Protein AF-A0A4Y9L121-F1 (afdb_monomer_lite)

Secondary structure (DSSP, 8-state):
---------------------SS-----HHHHHHHHHHHHHH---HHHHHHHTT--HHHHHHHHHHHHHTT-

Sequence (72 aa):
MDTVHSAIAEPVRRLEVFTGAGRRRKWSDDDKARIVAEIVASGDSVCSVARRHGLSPQQLFGWRRQLRE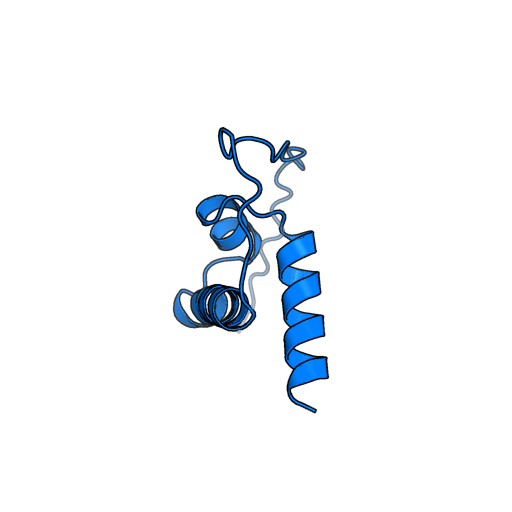AAG

Foldseek 3Di:
DDDDPPPDPDPPPPDPQDDPPDDDDDADLVNLVVLLVCCVVVVDDLCVSCVVVSHDSVVNVVSVVVNVVVVD

Radius of gyration: 14.45 Å; chains: 1; bounding box: 32×42×33 Å

InterPro domains:
  IPR002514 Transposase IS3/IS911family [PF01527] (22-69)
  IPR010921 Trp repressor/replication initiator [SSF48295] (20-70)
  IPR036388 Winged helix-like DNA-binding domain superfamily [G3DSA:1.10.10.10] (18-72)

Structure (mmCIF, N/CA/C/O backbone):
data_AF-A0A4Y9L121-F1
#
_entry.id   AF-A0A4Y9L121-F1
#
loop_
_atom_site.group_PDB
_atom_site.id
_atom_site.type_symbol
_atom_site.label_atom_id
_atom_site.label_alt_id
_atom_site.label_comp_id
_atom_site.label_asym_id
_atom_site.label_entity_id
_atom_site.label_seq_id
_atom_site.pdbx_PDB_ins_code
_atom_site.Cartn_x
_atom_site.Cartn_y
_atom_site.Cartn_z
_atom_site.occupancy
_atom_site.B_iso_or_equiv
_atom_site.auth_seq_id
_atom_site.auth_comp_id
_atom_site.auth_asym_id
_atom_site.auth_atom_id
_atom_site.pdbx_PDB_model_num
ATOM 1 N N . MET A 1 1 ? 13.267 -26.352 5.322 1.00 46.19 1 MET A N 1
ATOM 2 C CA . MET A 1 1 ? 14.457 -25.599 5.762 1.00 46.19 1 MET A CA 1
ATOM 3 C C . MET A 1 1 ? 15.380 -25.614 4.559 1.00 46.19 1 MET A C 1
ATOM 5 O O . MET A 1 1 ? 15.642 -26.696 4.070 1.00 46.19 1 MET A O 1
ATOM 9 N N . ASP A 1 2 ? 15.672 -24.512 3.878 1.00 29.34 2 ASP A N 1
ATOM 10 C CA . ASP A 1 2 ? 15.961 -23.191 4.417 1.00 29.34 2 ASP A CA 1
ATOM 11 C C . ASP A 1 2 ? 15.594 -22.063 3.447 1.00 29.34 2 ASP A C 1
ATOM 13 O O . ASP A 1 2 ? 15.634 -22.180 2.225 1.00 29.34 2 ASP A O 1
ATOM 17 N N . THR A 1 3 ? 15.208 -20.961 4.068 1.00 50.00 3 THR A N 1
ATOM 18 C CA . THR A 1 3 ? 15.026 -19.615 3.549 1.00 50.00 3 THR A CA 1
ATOM 19 C C . THR A 1 3 ? 16.124 -19.188 2.568 1.00 50.00 3 THR A C 1
ATOM 21 O O . THR A 1 3 ? 17.280 -19.064 2.962 1.00 50.00 3 THR A O 1
ATOM 24 N N . VAL A 1 4 ? 15.757 -18.812 1.340 1.00 44.28 4 VAL A N 1
ATOM 25 C CA . VAL A 1 4 ? 16.625 -17.997 0.474 1.00 44.28 4 VAL A CA 1
ATOM 26 C C . VAL A 1 4 ? 16.006 -16.621 0.264 1.00 44.28 4 VAL A C 1
ATOM 28 O O . VAL A 1 4 ? 15.312 -16.334 -0.707 1.00 44.28 4 VAL A O 1
ATOM 31 N N . HIS A 1 5 ? 16.290 -15.741 1.225 1.00 48.75 5 HIS A N 1
ATOM 32 C CA . HIS A 1 5 ? 16.335 -14.307 0.976 1.00 48.75 5 HIS A CA 1
ATOM 33 C C . HIS A 1 5 ? 17.500 -14.049 0.009 1.00 48.75 5 HIS A C 1
ATOM 35 O O . HIS A 1 5 ? 18.611 -13.746 0.439 1.00 48.75 5 HIS A O 1
ATOM 41 N N . SER A 1 6 ? 17.276 -14.185 -1.299 1.00 41.31 6 SER A N 1
ATOM 42 C CA . SER A 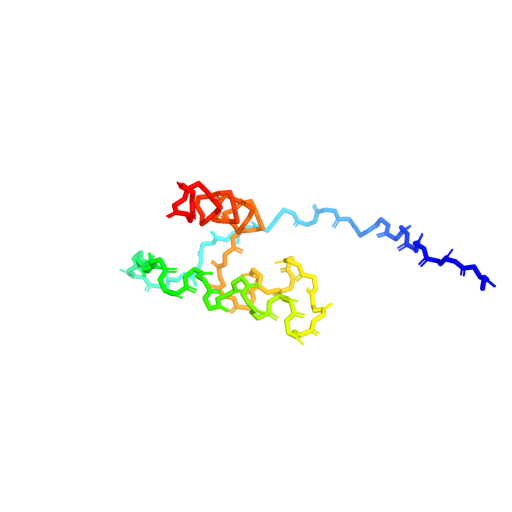1 6 ? 18.233 -13.680 -2.285 1.00 41.31 6 SER A CA 1
ATOM 43 C C . SER A 1 6 ? 18.082 -12.170 -2.377 1.00 41.31 6 SER A C 1
ATOM 45 O O . SER A 1 6 ? 17.335 -11.627 -3.189 1.00 41.31 6 SER A O 1
ATOM 47 N N . ALA A 1 7 ? 18.825 -11.502 -1.499 1.00 50.69 7 ALA A N 1
ATOM 48 C CA . ALA A 1 7 ? 19.282 -10.141 -1.680 1.00 50.69 7 ALA A CA 1
ATOM 49 C C . ALA A 1 7 ? 20.101 -10.063 -2.980 1.00 50.69 7 ALA A C 1
ATOM 51 O O . ALA A 1 7 ? 21.318 -10.221 -2.972 1.00 50.69 7 ALA A O 1
ATOM 52 N N . ILE A 1 8 ? 19.431 -9.844 -4.109 1.00 49.97 8 ILE A N 1
ATOM 53 C CA . ILE A 1 8 ? 20.083 -9.315 -5.303 1.00 49.97 8 ILE A CA 1
ATOM 54 C C . ILE A 1 8 ? 19.906 -7.803 -5.286 1.00 49.97 8 ILE A C 1
ATOM 56 O O . ILE A 1 8 ? 18.805 -7.261 -5.380 1.00 49.97 8 ILE A O 1
ATOM 60 N N . ALA A 1 9 ? 21.036 -7.143 -5.060 1.00 48.19 9 ALA A N 1
ATOM 61 C CA . ALA A 1 9 ? 21.240 -5.720 -5.195 1.00 48.19 9 ALA A CA 1
ATOM 62 C C . ALA A 1 9 ? 20.925 -5.289 -6.635 1.00 48.19 9 ALA A C 1
ATOM 64 O O . ALA A 1 9 ? 21.805 -5.189 -7.485 1.00 48.19 9 ALA A O 1
ATOM 65 N N . GLU A 1 10 ? 19.652 -5.045 -6.919 1.00 54.44 10 GLU A N 1
ATOM 66 C CA . GLU A 1 10 ? 19.249 -4.313 -8.111 1.00 54.44 10 GLU A CA 1
ATOM 67 C C . GLU A 1 10 ? 19.762 -2.870 -7.951 1.00 54.44 10 GLU A C 1
ATOM 69 O O . GLU A 1 10 ? 19.486 -2.244 -6.918 1.00 54.44 10 GLU A O 1
ATOM 74 N N . PRO A 1 11 ? 20.510 -2.309 -8.923 1.00 43.38 11 PRO A N 1
ATOM 75 C CA . PRO A 1 11 ? 20.946 -0.922 -8.845 1.00 43.38 11 PRO A CA 1
ATOM 76 C C . PRO A 1 11 ? 19.701 -0.060 -8.670 1.00 43.38 11 PRO A C 1
ATOM 78 O O . PRO A 1 11 ? 18.749 -0.174 -9.447 1.00 43.38 11 PRO A O 1
ATOM 81 N N . VAL A 1 12 ? 19.686 0.761 -7.618 1.00 55.00 12 VAL A N 1
ATOM 82 C CA . VAL A 1 12 ? 18.537 1.589 -7.244 1.00 55.00 12 VAL A CA 1
ATOM 83 C C . VAL A 1 12 ? 18.305 2.615 -8.354 1.00 55.00 12 VAL A C 1
ATOM 85 O O . VAL A 1 12 ? 18.805 3.738 -8.310 1.00 55.00 12 VAL A O 1
ATOM 88 N N . ARG A 1 13 ? 17.558 2.218 -9.389 1.00 51.78 13 ARG A N 1
ATOM 89 C CA . ARG A 1 13 ? 17.068 3.112 -10.432 1.00 51.78 13 ARG A CA 1
ATOM 90 C C . ARG A 1 13 ? 16.076 4.023 -9.741 1.00 51.78 13 ARG A C 1
ATOM 92 O O . ARG A 1 13 ? 14.971 3.606 -9.391 1.00 51.78 13 ARG A O 1
ATOM 99 N N . ARG A 1 14 ? 16.524 5.247 -9.467 1.00 51.41 14 ARG A N 1
ATOM 100 C CA . ARG A 1 14 ? 15.690 6.345 -8.993 1.00 51.41 14 ARG A CA 1
ATOM 101 C C . ARG A 1 14 ? 14.505 6.455 -9.944 1.00 51.41 14 ARG A C 1
ATOM 103 O O . ARG A 1 14 ? 14.655 6.882 -11.081 1.00 51.41 14 ARG A O 1
ATOM 110 N N . LEU A 1 15 ? 13.357 5.966 -9.490 1.00 54.06 15 LEU A N 1
ATOM 111 C CA . LEU A 1 15 ? 12.130 5.971 -10.261 1.00 54.06 15 LEU A CA 1
ATOM 112 C C . LEU A 1 15 ? 11.619 7.413 -10.274 1.00 54.06 15 LEU A C 1
ATOM 114 O O . LEU A 1 15 ? 11.021 7.871 -9.301 1.00 54.06 15 LEU A O 1
ATOM 118 N N . GLU A 1 16 ? 11.902 8.138 -11.351 1.00 47.00 16 GLU A N 1
ATOM 119 C CA . GLU A 1 16 ? 11.227 9.395 -11.652 1.00 47.00 16 GLU A CA 1
ATOM 120 C C . GLU A 1 16 ? 9.764 9.072 -11.980 1.00 47.00 16 GLU A C 1
ATOM 122 O O . GLU A 1 16 ? 9.423 8.660 -13.086 1.00 47.00 16 GLU A O 1
ATOM 127 N N . VAL A 1 17 ? 8.887 9.177 -10.978 1.00 55.59 17 VAL A N 1
ATOM 128 C CA . VAL A 1 17 ? 7.441 9.012 -11.163 1.00 55.59 17 VAL A CA 1
ATOM 129 C C . VAL A 1 17 ? 6.831 10.383 -11.415 1.00 55.59 17 VAL A C 1
ATOM 131 O O . VAL A 1 17 ? 6.499 11.094 -10.470 1.00 55.59 17 VAL A O 1
ATOM 134 N N . PHE A 1 18 ? 6.660 10.743 -12.686 1.00 55.78 18 PHE A N 1
ATOM 135 C CA . PHE A 1 18 ? 5.793 11.851 -13.096 1.00 55.78 18 PHE A CA 1
ATOM 136 C C . PHE A 1 18 ? 5.269 11.649 -14.526 1.00 55.78 18 PHE A C 1
ATOM 138 O O . PHE A 1 18 ? 5.632 12.369 -15.443 1.00 55.78 18 PHE A O 1
ATOM 145 N N . THR A 1 19 ? 4.376 10.680 -14.739 1.00 48.00 19 THR A N 1
ATOM 146 C CA . THR A 1 19 ? 3.626 10.566 -16.008 1.00 48.00 19 THR A CA 1
ATOM 147 C C . THR A 1 19 ? 2.213 10.029 -15.780 1.00 48.00 19 THR A C 1
ATOM 149 O O . THR A 1 19 ? 1.814 8.976 -16.260 1.00 48.00 19 THR A O 1
ATOM 152 N N . GLY A 1 20 ? 1.413 10.806 -15.049 1.00 48.53 20 GLY A N 1
ATOM 153 C CA . GLY A 1 20 ? -0.027 10.864 -15.282 1.00 48.53 20 GLY A CA 1
ATOM 154 C C . GLY A 1 20 ? -0.318 12.181 -15.988 1.00 48.53 20 GLY A C 1
ATOM 155 O O . GLY A 1 20 ? -0.304 13.227 -15.343 1.00 48.53 20 GLY A O 1
ATOM 156 N N . ALA A 1 21 ? -0.508 12.149 -17.305 1.00 49.81 21 ALA A N 1
ATOM 157 C CA . ALA A 1 21 ? -0.820 13.330 -18.100 1.00 49.81 21 ALA A CA 1
ATOM 158 C C . ALA A 1 21 ? -2.029 14.092 -17.508 1.00 49.81 21 ALA A C 1
ATOM 160 O O . ALA A 1 21 ? -3.124 13.552 -17.368 1.00 49.81 21 ALA A O 1
ATOM 161 N N . GLY A 1 22 ? -1.819 15.355 -17.130 1.00 47.94 22 GLY A N 1
ATOM 162 C CA . GLY A 1 22 ? -2.862 16.383 -17.025 1.00 47.94 22 GLY A CA 1
ATOM 163 C C . GLY A 1 22 ? -3.708 16.481 -15.747 1.00 47.94 22 GLY A C 1
ATOM 164 O O . GLY A 1 22 ? -4.245 17.557 -15.492 1.00 47.94 22 GLY A O 1
ATOM 165 N N . ARG A 1 23 ? -3.838 15.449 -14.898 1.00 59.47 23 ARG A N 1
ATOM 166 C CA . ARG A 1 23 ? -4.630 15.569 -13.651 1.00 59.47 23 ARG A CA 1
ATOM 167 C C . ARG A 1 23 ? -4.051 14.718 -12.527 1.00 59.47 23 ARG A C 1
ATOM 169 O O . ARG A 1 23 ? -3.919 13.506 -12.659 1.00 59.47 23 ARG A O 1
ATOM 176 N N . ARG A 1 24 ? -3.732 15.351 -11.391 1.00 66.31 24 ARG A N 1
ATOM 177 C CA . ARG A 1 24 ? -3.286 14.668 -10.164 1.00 66.31 24 ARG A CA 1
ATOM 178 C C . ARG A 1 24 ? -4.365 13.655 -9.767 1.00 66.31 24 ARG A C 1
ATOM 180 O O . ARG A 1 24 ? -5.450 14.060 -9.348 1.00 66.31 24 ARG A O 1
ATOM 187 N N . ARG A 1 25 ? -4.105 12.356 -9.957 1.00 73.31 25 ARG A N 1
ATOM 188 C CA . ARG A 1 25 ? -5.041 11.295 -9.561 1.00 73.31 25 ARG A CA 1
ATOM 189 C C . ARG A 1 25 ? -5.281 11.424 -8.054 1.00 73.31 25 ARG A C 1
ATOM 191 O O . ARG A 1 25 ? -4.332 11.378 -7.271 1.00 73.31 25 ARG A O 1
ATOM 198 N N . LYS A 1 26 ? -6.535 11.657 -7.661 1.00 79.19 26 LYS A N 1
ATOM 199 C CA . LYS A 1 26 ? -6.967 11.550 -6.264 1.00 79.19 26 LYS A CA 1
ATOM 200 C C . LYS A 1 26 ? -7.250 10.079 -5.985 1.00 79.19 26 LYS A C 1
ATOM 202 O O . LYS A 1 26 ? -7.869 9.426 -6.815 1.00 79.19 26 LYS A O 1
ATOM 207 N N . TRP A 1 27 ? -6.782 9.598 -4.844 1.00 82.88 27 TRP A N 1
ATOM 208 C CA . TRP A 1 27 ? -6.997 8.233 -4.381 1.00 82.88 27 TRP A CA 1
ATOM 209 C C . TRP A 1 27 ? -7.904 8.290 -3.159 1.00 82.88 27 TRP A C 1
ATOM 211 O O . TRP A 1 27 ? -7.541 8.956 -2.182 1.00 82.88 27 TRP A O 1
ATOM 221 N N . SER A 1 28 ? -9.074 7.657 -3.231 1.00 85.94 28 SER A N 1
ATOM 222 C CA . SER A 1 28 ? -9.941 7.472 -2.062 1.00 85.94 28 SER A CA 1
ATOM 223 C C . SER A 1 28 ? -9.326 6.449 -1.107 1.00 85.94 28 SER A C 1
ATOM 225 O O . SER A 1 28 ? -8.435 5.693 -1.497 1.00 85.94 28 SER A O 1
ATOM 227 N N . ASP A 1 29 ? -9.779 6.407 0.144 1.00 85.06 29 ASP A N 1
ATOM 228 C CA . ASP A 1 29 ? -9.296 5.391 1.085 1.00 85.06 29 ASP A CA 1
ATOM 229 C C . ASP A 1 29 ? -9.673 3.970 0.634 1.00 85.06 29 ASP A C 1
ATOM 231 O O . ASP A 1 29 ? -8.856 3.062 0.786 1.00 85.06 29 ASP A O 1
ATOM 235 N N . ASP A 1 30 ? -10.810 3.799 -0.051 1.00 85.69 30 ASP A N 1
ATOM 236 C CA . ASP A 1 30 ? -11.183 2.551 -0.729 1.00 85.69 30 ASP A CA 1
ATOM 237 C C . ASP A 1 30 ? -10.193 2.158 -1.832 1.00 85.69 30 ASP A C 1
ATOM 239 O O . ASP A 1 30 ? -9.763 1.005 -1.902 1.00 85.69 30 ASP A O 1
ATOM 243 N N . ASP A 1 31 ? -9.769 3.107 -2.675 1.00 87.75 31 ASP A N 1
ATOM 244 C CA . ASP A 1 31 ? -8.777 2.823 -3.716 1.00 87.75 31 ASP A CA 1
ATOM 245 C C . ASP A 1 31 ? -7.434 2.428 -3.095 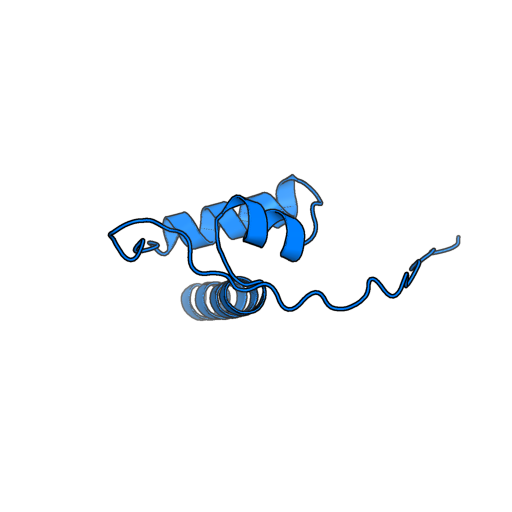1.00 87.75 31 ASP A C 1
ATOM 247 O O . ASP A 1 31 ? -6.781 1.482 -3.546 1.00 87.75 31 ASP A O 1
ATOM 251 N N . LYS A 1 32 ? -7.019 3.125 -2.029 1.00 87.88 32 LYS A N 1
ATOM 252 C CA . LYS A 1 32 ? -5.797 2.789 -1.286 1.00 87.88 32 LYS A CA 1
ATOM 253 C C . LYS A 1 32 ? -5.903 1.386 -0.691 1.00 87.88 32 LYS A C 1
ATOM 255 O O . LYS A 1 32 ? -4.957 0.610 -0.820 1.00 87.88 32 LYS A O 1
ATOM 260 N N . ALA A 1 33 ? -7.032 1.050 -0.069 1.00 88.31 33 ALA A N 1
ATOM 261 C CA . ALA A 1 33 ? -7.278 -0.259 0.528 1.00 88.31 33 ALA A CA 1
ATOM 262 C C . ALA A 1 33 ? -7.270 -1.369 -0.527 1.00 88.31 33 ALA A C 1
ATOM 264 O O . ALA A 1 33 ? -6.624 -2.397 -0.321 1.00 88.31 33 ALA A O 1
ATOM 265 N N . ARG A 1 34 ? -7.888 -1.140 -1.692 1.00 89.06 34 ARG A N 1
ATOM 266 C CA . ARG A 1 34 ? -7.872 -2.078 -2.822 1.00 89.06 34 ARG A CA 1
ATOM 267 C C . ARG A 1 34 ? -6.455 -2.351 -3.316 1.00 89.06 34 ARG A C 1
ATOM 269 O O . ARG A 1 34 ? -6.090 -3.509 -3.500 1.00 89.06 34 ARG A O 1
ATOM 276 N N . ILE A 1 35 ? -5.646 -1.307 -3.492 1.00 88.00 35 ILE A N 1
ATOM 277 C CA . ILE A 1 35 ? -4.251 -1.453 -3.935 1.00 88.00 35 ILE A CA 1
ATOM 278 C C . ILE A 1 35 ? -3.418 -2.175 -2.872 1.00 88.00 35 ILE A C 1
ATOM 280 O O . ILE A 1 35 ? -2.604 -3.029 -3.205 1.00 88.00 35 ILE A O 1
ATOM 284 N N . VAL A 1 36 ? -3.621 -1.878 -1.586 1.00 85.19 36 VAL A N 1
ATOM 285 C CA . VAL A 1 36 ? -2.929 -2.581 -0.494 1.00 85.19 36 VAL A CA 1
ATOM 286 C C . VAL A 1 36 ? -3.342 -4.055 -0.422 1.00 85.19 36 VAL A C 1
ATOM 288 O O . VAL A 1 36 ? -2.479 -4.908 -0.217 1.00 85.19 36 VAL A O 1
ATOM 291 N N . ALA A 1 37 ? -4.619 -4.372 -0.634 1.00 87.38 37 ALA A N 1
ATOM 292 C CA . ALA A 1 37 ? -5.114 -5.746 -0.690 1.00 87.38 37 ALA A CA 1
ATOM 293 C C . ALA A 1 37 ? -4.543 -6.518 -1.891 1.00 87.38 37 ALA A C 1
ATOM 295 O O . ALA A 1 37 ? -4.204 -7.691 -1.750 1.00 87.38 37 ALA A O 1
ATOM 296 N N . GLU A 1 38 ? -4.355 -5.863 -3.041 1.00 85.81 38 GLU A N 1
ATOM 297 C CA . GLU A 1 38 ? -3.728 -6.458 -4.231 1.00 85.81 38 GLU A CA 1
ATOM 298 C C . GLU A 1 38 ? -2.300 -6.951 -3.954 1.00 85.81 38 GLU A C 1
ATOM 300 O O . GLU A 1 38 ? -1.922 -8.011 -4.450 1.00 85.81 38 GLU A O 1
ATOM 305 N N . ILE A 1 39 ? -1.528 -6.239 -3.120 1.00 81.94 39 ILE A N 1
ATOM 306 C CA . ILE A 1 39 ? -0.181 -6.665 -2.689 1.00 81.94 39 ILE A CA 1
ATOM 307 C C . ILE A 1 39 ? -0.257 -8.009 -1.959 1.00 81.94 39 ILE A C 1
ATOM 309 O O . ILE A 1 39 ? 0.543 -8.905 -2.211 1.00 81.94 39 ILE A O 1
ATOM 313 N N . VAL A 1 40 ? -1.224 -8.147 -1.047 1.00 77.88 40 VAL A N 1
ATOM 314 C CA . VAL A 1 40 ? -1.403 -9.363 -0.241 1.00 77.88 40 VAL A CA 1
ATOM 315 C C . VAL A 1 40 ? -1.922 -10.512 -1.104 1.00 77.88 40 VAL A C 1
ATOM 317 O O . VAL A 1 40 ? -1.439 -11.631 -0.974 1.00 77.88 40 VAL A O 1
ATOM 320 N N . ALA A 1 41 ? -2.868 -10.233 -2.001 1.00 80.62 41 ALA A N 1
ATOM 321 C CA . ALA A 1 41 ? -3.489 -11.237 -2.858 1.00 80.62 41 ALA A CA 1
ATOM 322 C C . ALA A 1 41 ? -2.554 -11.751 -3.965 1.00 80.62 41 ALA A C 1
ATOM 324 O O . ALA A 1 41 ? -2.567 -12.939 -4.270 1.00 80.62 41 ALA A O 1
ATOM 325 N N . SER A 1 42 ? -1.746 -10.872 -4.567 1.00 75.19 42 SER A N 1
ATOM 326 C CA . SER A 1 42 ? -0.885 -11.233 -5.703 1.00 75.19 42 SER A CA 1
ATOM 327 C C . SER A 1 42 ? 0.447 -11.849 -5.267 1.00 75.19 42 SER A C 1
ATOM 329 O O . SER A 1 42 ? 1.139 -12.436 -6.091 1.00 75.19 42 SER A O 1
ATOM 331 N N . GLY A 1 43 ? 0.859 -11.658 -4.005 1.00 77.19 43 GLY A N 1
ATOM 332 C CA . GLY A 1 43 ? 2.218 -11.984 -3.547 1.00 77.19 43 GLY A CA 1
ATOM 333 C C . GLY A 1 43 ? 3.314 -11.124 -4.199 1.00 77.19 43 GLY A C 1
ATOM 334 O O . GLY A 1 43 ? 4.501 -11.336 -3.952 1.00 77.19 43 GLY A O 1
ATOM 335 N N . ASP A 1 44 ? 2.920 -10.143 -5.018 1.00 81.44 44 ASP A N 1
ATOM 336 C CA . ASP A 1 44 ? 3.804 -9.210 -5.705 1.00 81.44 44 ASP A CA 1
ATOM 337 C C . ASP A 1 44 ? 4.463 -8.251 -4.706 1.00 81.44 44 ASP A C 1
ATOM 339 O O . ASP A 1 44 ? 3.874 -7.815 -3.712 1.00 81.44 44 ASP A O 1
ATOM 343 N N . SER A 1 45 ? 5.696 -7.838 -5.005 1.00 83.25 45 SER A N 1
ATOM 344 C CA . SER A 1 45 ? 6.364 -6.823 -4.189 1.00 83.25 45 SER A CA 1
ATOM 345 C C . SER A 1 45 ? 5.617 -5.483 -4.231 1.00 83.25 45 SER A C 1
ATOM 347 O O . SER A 1 45 ? 5.106 -5.057 -5.270 1.00 83.25 45 SER A O 1
ATOM 349 N N . VAL A 1 46 ? 5.653 -4.754 -3.110 1.00 79.38 46 VAL A N 1
ATOM 350 C CA . VAL A 1 46 ? 5.134 -3.376 -2.968 1.00 79.38 46 VAL A CA 1
ATOM 351 C C . VAL A 1 46 ? 5.609 -2.476 -4.117 1.00 79.38 46 VAL A C 1
ATOM 353 O O . VAL A 1 46 ? 4.849 -1.659 -4.628 1.00 79.38 46 VAL A O 1
ATOM 356 N N . CYS A 1 47 ? 6.855 -2.652 -4.563 1.00 81.25 47 CYS A N 1
ATOM 357 C CA . CYS A 1 47 ? 7.438 -1.904 -5.672 1.00 81.25 47 CYS A CA 1
ATOM 358 C C . CYS A 1 47 ? 6.804 -2.244 -7.027 1.00 81.25 47 CYS A C 1
ATOM 360 O O . CYS A 1 47 ? 6.613 -1.345 -7.844 1.00 81.25 47 CYS A O 1
ATOM 362 N N . SER A 1 48 ? 6.482 -3.517 -7.271 1.00 83.19 48 SER A N 1
ATOM 363 C CA . SER A 1 48 ? 5.807 -3.960 -8.496 1.00 83.19 48 SER A CA 1
ATOM 364 C C . SER A 1 48 ? 4.405 -3.353 -8.591 1.00 83.19 48 SER A C 1
ATOM 366 O O . SER A 1 48 ? 4.077 -2.686 -9.575 1.00 83.19 48 SER A O 1
ATOM 368 N N . VAL A 1 49 ? 3.624 -3.470 -7.512 1.00 84.38 49 VAL A N 1
ATOM 369 C CA . VAL A 1 49 ? 2.271 -2.900 -7.421 1.00 84.38 49 VAL A CA 1
ATOM 370 C C . VAL A 1 49 ? 2.306 -1.374 -7.534 1.00 84.38 49 VAL A C 1
ATOM 372 O O . VAL A 1 49 ? 1.522 -0.790 -8.279 1.00 84.38 49 VAL A O 1
ATOM 375 N N . ALA A 1 50 ? 3.263 -0.706 -6.883 1.00 84.25 50 ALA A N 1
ATOM 376 C CA . ALA A 1 50 ? 3.407 0.744 -6.979 1.00 84.25 50 ALA A CA 1
ATOM 377 C C . ALA A 1 50 ? 3.640 1.204 -8.430 1.00 84.25 50 ALA A C 1
ATOM 379 O O . ALA A 1 50 ? 2.955 2.110 -8.898 1.00 84.25 50 ALA A O 1
ATOM 380 N N . ARG A 1 51 ? 4.524 0.534 -9.183 1.00 81.00 51 ARG A N 1
ATOM 381 C CA . ARG A 1 51 ? 4.768 0.858 -10.601 1.00 81.00 51 ARG A CA 1
ATOM 382 C C . ARG A 1 51 ? 3.524 0.660 -11.468 1.00 81.00 51 ARG A C 1
ATOM 384 O O . ARG A 1 51 ? 3.238 1.526 -12.289 1.00 81.00 51 ARG A O 1
ATOM 391 N N . ARG A 1 52 ? 2.765 -0.423 -11.256 1.00 81.62 52 ARG A N 1
ATOM 392 C CA . ARG A 1 52 ? 1.509 -0.710 -11.981 1.00 81.62 5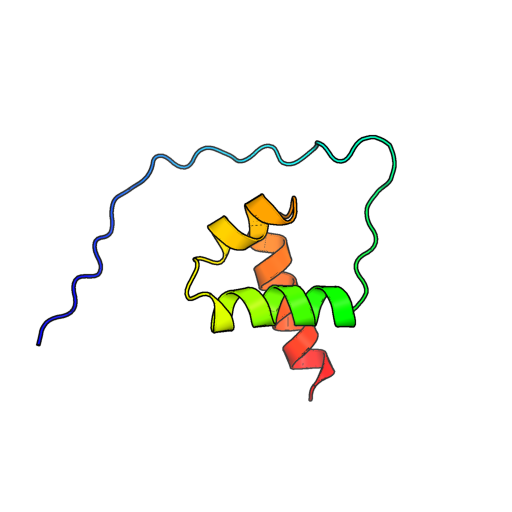2 ARG A CA 1
ATOM 393 C C . ARG A 1 52 ? 0.475 0.405 -11.805 1.00 81.62 52 ARG A C 1
ATOM 395 O O . ARG A 1 52 ? -0.240 0.737 -12.745 1.00 81.62 52 ARG A O 1
ATOM 402 N N . HIS A 1 53 ? 0.435 1.007 -10.617 1.00 82.31 53 HIS A N 1
ATOM 403 C CA . HIS A 1 53 ? -0.510 2.070 -10.264 1.00 82.31 53 HIS A CA 1
ATOM 404 C C . HIS A 1 53 ? 0.051 3.493 -10.419 1.00 82.31 53 HIS A C 1
ATOM 406 O O . HIS A 1 53 ? -0.638 4.456 -10.081 1.00 82.31 53 HIS A O 1
ATOM 412 N N . GLY A 1 54 ? 1.277 3.654 -10.932 1.00 79.31 54 GLY A N 1
ATOM 413 C CA . GLY A 1 54 ? 1.925 4.965 -11.077 1.00 79.31 54 GLY A CA 1
ATOM 414 C C . GLY A 1 54 ? 2.232 5.645 -9.737 1.00 79.31 54 GLY A C 1
ATOM 415 O O . GLY A 1 54 ? 2.175 6.868 -9.623 1.00 79.31 54 GLY A O 1
ATOM 416 N N . LEU A 1 55 ? 2.506 4.851 -8.704 1.00 80.19 55 LEU A N 1
ATOM 417 C CA . LEU A 1 55 ? 2.802 5.275 -7.340 1.00 80.19 55 LEU A CA 1
ATOM 418 C C . LEU A 1 55 ? 4.286 5.099 -7.018 1.00 80.19 55 LEU A C 1
ATOM 420 O O . LEU A 1 55 ? 4.965 4.214 -7.541 1.00 80.19 55 LEU A O 1
ATOM 424 N N . SER A 1 56 ? 4.780 5.900 -6.075 1.00 82.94 56 SER A N 1
ATOM 425 C CA . SER A 1 56 ? 6.046 5.598 -5.408 1.00 82.94 56 SER A CA 1
ATOM 426 C C . SER A 1 56 ? 5.840 4.528 -4.321 1.00 82.94 56 SER A C 1
ATOM 428 O O . SER A 1 56 ? 4.810 4.537 -3.637 1.00 82.94 56 SER A O 1
ATOM 430 N N . PRO A 1 57 ? 6.818 3.634 -4.077 1.00 80.62 57 PRO A N 1
ATOM 431 C CA . PRO A 1 57 ? 6.739 2.684 -2.966 1.00 80.62 57 PRO A CA 1
ATOM 432 C C . PRO A 1 57 ? 6.544 3.376 -1.606 1.00 80.62 57 PRO A C 1
ATOM 434 O O . PRO A 1 57 ? 5.792 2.885 -0.769 1.00 80.62 57 PRO A O 1
ATOM 437 N N . GLN A 1 58 ? 7.158 4.551 -1.402 1.00 80.94 58 GLN A N 1
ATOM 438 C CA . GLN A 1 58 ? 7.008 5.345 -0.173 1.00 80.94 58 GLN A CA 1
ATOM 439 C C . GLN A 1 58 ? 5.565 5.805 0.070 1.00 80.94 58 GLN A C 1
ATOM 441 O O . GLN A 1 58 ? 5.097 5.726 1.205 1.00 80.94 58 GLN A O 1
ATOM 446 N N . GLN A 1 59 ? 4.830 6.226 -0.968 1.00 84.69 59 GLN A N 1
ATOM 447 C CA . GLN A 1 59 ? 3.403 6.546 -0.827 1.00 84.69 59 GLN A CA 1
ATOM 448 C C . GLN A 1 59 ? 2.601 5.338 -0.349 1.00 84.69 59 GLN A C 1
ATOM 450 O O . GLN A 1 59 ? 1.756 5.480 0.532 1.00 84.69 59 GLN A O 1
ATOM 455 N N . LEU A 1 60 ? 2.892 4.152 -0.885 1.00 84.50 60 LEU A N 1
ATOM 456 C CA . LEU A 1 60 ? 2.170 2.932 -0.536 1.00 84.50 60 LEU A CA 1
ATOM 457 C C . LEU A 1 60 ? 2.461 2.493 0.909 1.00 84.50 60 LEU A C 1
ATOM 459 O O . LEU A 1 60 ? 1.548 2.088 1.627 1.00 84.50 60 LEU A O 1
ATOM 463 N N . PHE A 1 61 ? 3.700 2.658 1.385 1.00 83.44 61 PHE A N 1
ATOM 464 C CA . PHE A 1 61 ? 4.025 2.493 2.808 1.00 83.44 61 PHE A CA 1
ATOM 465 C C . PHE A 1 61 ? 3.296 3.510 3.695 1.00 83.44 61 PHE A C 1
ATOM 467 O O . PHE A 1 61 ? 2.753 3.134 4.736 1.00 83.44 61 PHE A O 1
ATOM 474 N N . GLY A 1 62 ? 3.223 4.773 3.270 1.00 87.31 62 GLY A N 1
ATOM 475 C CA . GLY A 1 62 ? 2.451 5.808 3.960 1.00 87.31 62 GLY A CA 1
ATOM 476 C C . GLY A 1 62 ? 0.967 5.451 4.076 1.00 87.31 62 GLY A C 1
ATOM 477 O O . GLY A 1 62 ? 0.389 5.575 5.153 1.00 87.31 62 GLY A O 1
ATOM 478 N N . TRP A 1 63 ? 0.364 4.928 3.008 1.00 88.62 63 TRP A N 1
ATOM 479 C CA . TRP A 1 63 ? -1.032 4.479 3.014 1.00 88.62 63 TRP A CA 1
ATOM 480 C C . TRP A 1 63 ? -1.264 3.278 3.919 1.00 88.62 63 TRP A C 1
ATOM 482 O O . TRP A 1 63 ? -2.247 3.264 4.649 1.00 88.62 63 TRP A O 1
ATOM 492 N N . ARG A 1 64 ? -0.347 2.303 3.949 1.00 83.00 64 ARG A N 1
ATOM 493 C CA . ARG A 1 64 ? -0.440 1.174 4.891 1.00 83.00 64 ARG A CA 1
ATOM 494 C C . ARG A 1 64 ? -0.480 1.638 6.342 1.00 83.00 64 ARG A C 1
ATOM 496 O O . ARG A 1 64 ? -1.160 1.011 7.145 1.00 83.00 64 ARG A O 1
ATOM 503 N N . ARG A 1 65 ? 0.242 2.709 6.681 1.00 85.62 65 ARG A N 1
ATOM 504 C CA . ARG A 1 65 ? 0.163 3.318 8.012 1.00 85.62 65 ARG A CA 1
ATOM 505 C C . ARG A 1 65 ? -1.173 4.029 8.209 1.00 85.62 65 ARG A C 1
ATOM 507 O O . ARG A 1 65 ? -1.866 3.709 9.157 1.00 85.62 65 ARG A O 1
ATOM 514 N N . GLN A 1 66 ? -1.567 4.915 7.295 1.00 85.12 66 GLN A N 1
ATOM 515 C CA . GLN A 1 66 ? -2.830 5.664 7.393 1.00 85.12 66 GLN A CA 1
ATOM 516 C C . GLN A 1 66 ? -4.056 4.754 7.529 1.00 85.12 66 GLN A C 1
ATOM 518 O O . GLN A 1 66 ? -4.906 5.013 8.366 1.00 85.12 66 GLN A O 1
ATOM 523 N N . LEU A 1 67 ? -4.120 3.664 6.761 1.00 83.62 67 LEU A N 1
ATOM 524 C CA . LEU A 1 67 ? -5.216 2.694 6.828 1.00 83.62 67 LEU A CA 1
ATOM 525 C C . LEU A 1 67 ? -5.230 1.903 8.143 1.00 83.62 67 LEU A C 1
ATOM 527 O O . LEU A 1 67 ? -6.291 1.478 8.576 1.00 83.62 67 LEU A O 1
ATOM 531 N N . ARG A 1 68 ? -4.068 1.700 8.780 1.00 81.75 68 ARG A N 1
ATOM 532 C CA . ARG A 1 68 ? -3.991 1.087 10.115 1.00 81.75 68 ARG A CA 1
ATOM 533 C C . ARG A 1 68 ? -4.468 2.045 11.200 1.00 81.75 68 ARG A C 1
ATOM 535 O O . ARG A 1 68 ? -5.215 1.617 12.063 1.00 81.75 68 ARG A O 1
ATOM 542 N N . GLU A 1 69 ? -4.062 3.312 11.131 1.00 84.62 69 GLU A N 1
ATOM 543 C CA . G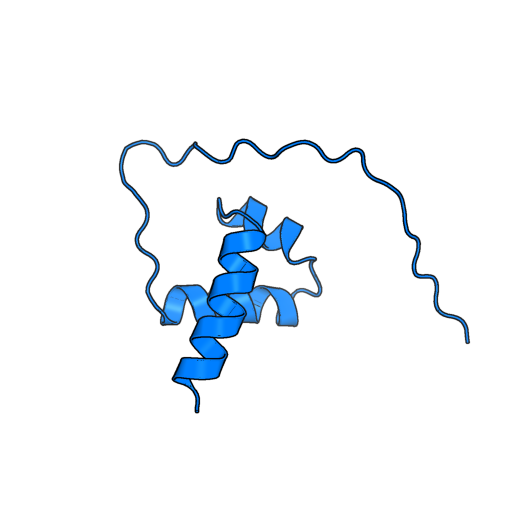LU A 1 69 ? -4.513 4.351 12.070 1.00 84.62 69 GLU A CA 1
ATOM 544 C C . GLU A 1 69 ? -6.006 4.671 11.896 1.00 84.62 69 GLU A C 1
ATOM 546 O O . GLU A 1 69 ? -6.669 5.000 12.862 1.00 84.62 69 GLU A O 1
ATOM 551 N N . ALA A 1 70 ? -6.551 4.567 10.679 1.00 76.75 70 ALA A N 1
ATOM 552 C CA . ALA A 1 70 ? -7.975 4.786 10.417 1.00 76.75 70 ALA A CA 1
ATOM 553 C C . ALA A 1 70 ? -8.871 3.597 10.818 1.00 76.75 70 ALA A C 1
ATOM 555 O O . ALA A 1 70 ? -10.089 3.743 10.859 1.00 76.75 70 ALA A O 1
ATOM 556 N N . ALA A 1 71 ? -8.284 2.420 11.053 1.00 68.69 71 ALA A N 1
ATOM 557 C CA . ALA A 1 71 ? -8.996 1.210 11.466 1.00 68.69 71 ALA A CA 1
ATOM 558 C C . ALA A 1 71 ? -8.961 0.972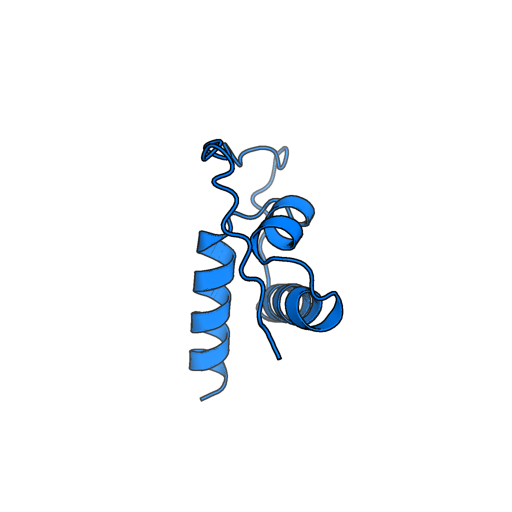 12.990 1.00 68.69 71 ALA A C 1
ATOM 560 O O . ALA A 1 71 ? -9.551 -0.008 13.450 1.00 68.69 71 ALA A O 1
ATOM 561 N N . GLY A 1 72 ? -8.248 1.820 13.742 1.00 55.38 72 GLY A N 1
ATOM 562 C CA . GLY A 1 72 ? -8.198 1.830 15.208 1.00 55.38 72 GLY A CA 1
ATOM 563 C C . GLY A 1 72 ? -8.954 3.019 15.775 1.00 55.38 72 GLY A C 1
ATOM 564 O O . GLY A 1 72 ? -9.540 2.847 16.864 1.00 55.38 72 GLY A O 1
#

pLDDT: mean 71.4, std 16.37, range [29.34, 89.06]

Organism: NCBI:txid2560055